Protein AF-A0A2P7BF78-F1 (afdb_monomer_lite)

Sequence (172 aa):
MLLAGEIEARTKFGVGRYYPHCPSSVCLSEIPIHNLSRIKRLRGSYGIGFTKEFIGQIGGGPLFYTMDERYEAVAELMSQSRHDPKAPIWILVPFIDVLRTNYQFDWEREWRVPHNIKFDPKAVSFVLLPEDEHDVFSAYCISKHAEGSMPLYDCPLIDHRWPKERIRVTLG

pLDDT: mean 89.05, std 9.47, range [46.5, 97.81]

Secondary structure (DSSP, 8-state):
-TTTTEE---EE-STTTTSTTSPEEEEEEE--GGGHHHHHHHH-S-EEEE-HHHHHHTT-EE-EEE-HHHHHHHHHHHHHTTT-TT-THHHHGGGEEE--TT---TT-EEEEESS-EE--GGGEEEEE--GGGHHHHHHHHHHHHHTTSS----S-EE-TTS-HHHHHHHH-

Foldseek 3Di:
DVQQQKDFQDAFDFPCRPAPLAFRKDKDKDFQLLCLLVCCVVPNQWDFDFDPVLCVVLLKDWADEDEDPRSVVLVVQCVVCRPPSPRCSSSCRSRYHYDDPPDPPPRMIMMIRRGMRRHDLVRTLEIGHDPVCVVVVQVVQVVCVVVVNGHHNPHFYDTSPDDSVVVVVRSD

Organism: NCBI:txid1520277

Radius of gyration: 18.56 Å; chains: 1; bounding box: 38×41×46 Å

Structure (mmCIF, N/CA/C/O backbone):
data_AF-A0A2P7BF78-F1
#
_entry.id   AF-A0A2P7BF78-F1
#
loop_
_atom_site.group_PDB
_atom_site.id
_atom_site.type_symbol
_atom_site.label_atom_id
_atom_site.label_alt_id
_atom_site.label_comp_id
_atom_site.label_asym_id
_atom_site.label_entity_id
_atom_site.label_seq_id
_atom_site.pdbx_PDB_ins_code
_atom_site.Cartn_x
_atom_site.Cartn_y
_atom_site.Cartn_z
_atom_site.occupancy
_atom_site.B_iso_or_equiv
_atom_site.auth_seq_id
_atom_site.auth_comp_id
_atom_site.auth_asym_id
_atom_site.auth_atom_id
_atom_site.pdbx_PDB_model_num
ATOM 1 N N . MET A 1 1 ? 11.864 -10.158 0.110 1.00 46.50 1 MET A N 1
ATOM 2 C CA . MET A 1 1 ? 10.549 -9.636 0.541 1.00 46.50 1 MET A CA 1
ATOM 3 C C . MET A 1 1 ? 9.676 -9.229 -0.647 1.00 46.50 1 MET A C 1
ATOM 5 O O . MET A 1 1 ? 8.523 -9.599 -0.633 1.00 46.50 1 MET A O 1
ATOM 9 N N . LEU A 1 2 ? 10.202 -8.611 -1.717 1.00 53.16 2 LEU A N 1
ATOM 10 C CA . LEU A 1 2 ? 9.464 -8.461 -2.992 1.00 53.16 2 LEU A CA 1
ATOM 11 C C . LEU A 1 2 ? 9.263 -9.788 -3.749 1.00 53.16 2 LEU A C 1
ATOM 13 O O . LEU A 1 2 ? 8.178 -10.066 -4.236 1.00 53.16 2 LEU A O 1
ATOM 17 N N . LEU A 1 3 ? 10.295 -10.637 -3.757 1.00 60.22 3 LEU A N 1
ATOM 18 C CA . LEU A 1 3 ? 10.374 -11.879 -4.545 1.00 60.22 3 LEU A CA 1
ATOM 19 C C . LEU A 1 3 ? 9.343 -12.967 -4.184 1.00 60.22 3 LEU A C 1
ATOM 21 O O . LEU A 1 3 ? 9.200 -13.930 -4.925 1.00 60.22 3 LEU A O 1
ATOM 25 N N . ALA A 1 4 ? 8.659 -12.837 -3.044 1.00 65.75 4 ALA A N 1
ATOM 26 C CA . ALA A 1 4 ? 7.713 -13.838 -2.549 1.00 65.75 4 ALA A CA 1
ATOM 27 C C . ALA A 1 4 ? 6.252 -13.547 -2.943 1.00 65.75 4 ALA A C 1
ATOM 29 O O . ALA A 1 4 ? 5.374 -14.323 -2.582 1.00 65.75 4 ALA A O 1
ATOM 30 N N . GLY A 1 5 ? 5.977 -12.424 -3.626 1.00 83.88 5 GLY A N 1
ATOM 31 C CA . GLY A 1 5 ? 4.599 -11.994 -3.902 1.00 83.88 5 GLY A CA 1
ATOM 32 C C . GLY A 1 5 ? 3.823 -11.631 -2.632 1.00 83.88 5 GLY A C 1
ATOM 33 O O . GLY A 1 5 ? 2.603 -11.773 -2.589 1.00 83.88 5 GLY A O 1
ATOM 34 N N . GLU A 1 6 ? 4.522 -11.206 -1.571 1.00 90.69 6 GLU A N 1
ATOM 35 C CA . GLU A 1 6 ? 3.903 -10.882 -0.286 1.00 90.69 6 GLU A CA 1
ATOM 36 C C . GLU A 1 6 ? 4.528 -9.648 0.381 1.00 90.69 6 GLU A C 1
ATOM 38 O O . GLU A 1 6 ? 5.748 -9.540 0.513 1.00 90.69 6 GLU A O 1
ATOM 43 N N . ILE A 1 7 ? 3.682 -8.727 0.852 1.00 92.31 7 ILE A N 1
ATOM 44 C CA . ILE A 1 7 ? 4.053 -7.631 1.754 1.00 92.31 7 ILE A CA 1
ATOM 45 C C . ILE A 1 7 ? 3.441 -7.916 3.121 1.00 92.31 7 ILE A C 1
ATOM 47 O O . ILE A 1 7 ? 2.223 -7.963 3.272 1.00 92.31 7 ILE A O 1
ATOM 51 N N . GLU A 1 8 ? 4.291 -8.090 4.126 1.00 93.69 8 GLU A N 1
ATOM 52 C CA . GLU A 1 8 ? 3.868 -8.413 5.486 1.00 93.69 8 GLU A CA 1
ATOM 53 C C . GLU A 1 8 ? 3.324 -7.181 6.229 1.00 93.69 8 GLU A C 1
ATOM 55 O O . GLU A 1 8 ? 3.964 -6.125 6.283 1.00 93.69 8 GLU A O 1
ATOM 60 N N . ALA A 1 9 ? 2.165 -7.333 6.866 1.00 94.69 9 ALA A N 1
ATOM 61 C CA . ALA A 1 9 ? 1.597 -6.359 7.784 1.00 94.69 9 ALA A CA 1
ATOM 62 C C . ALA A 1 9 ? 2.265 -6.485 9.159 1.00 94.69 9 ALA A C 1
ATOM 64 O O . ALA A 1 9 ? 1.872 -7.295 9.998 1.00 94.69 9 ALA A O 1
ATOM 65 N N . ARG A 1 10 ? 3.283 -5.659 9.405 1.00 90.44 10 ARG A N 1
ATOM 66 C CA . ARG A 1 10 ? 4.127 -5.771 10.610 1.00 90.44 10 ARG A CA 1
ATOM 67 C C . ARG A 1 10 ? 3.680 -4.923 11.787 1.00 90.44 10 ARG A C 1
ATOM 69 O O . ARG A 1 10 ? 3.978 -5.256 12.930 1.00 90.44 10 ARG A O 1
ATOM 76 N N . THR 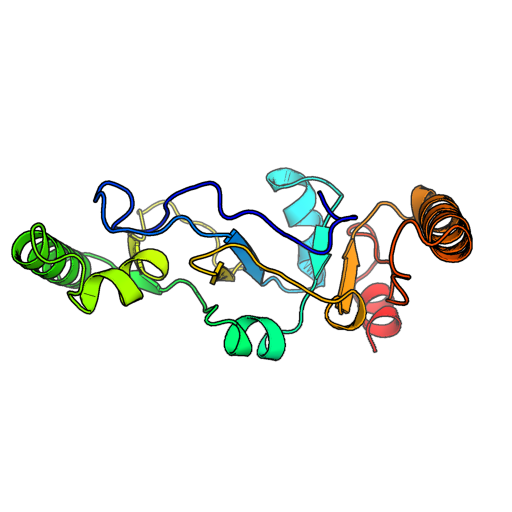A 1 11 ? 2.982 -3.826 11.520 1.00 89.56 11 THR A N 1
ATOM 77 C CA . THR A 1 11 ? 2.736 -2.791 12.526 1.00 89.56 11 THR A CA 1
ATOM 78 C C . THR A 1 11 ? 1.248 -2.520 12.650 1.00 89.56 11 THR A C 1
ATOM 80 O O . THR A 1 11 ? 0.564 -2.329 11.645 1.00 89.56 11 THR A O 1
ATOM 83 N N . LYS A 1 12 ? 0.744 -2.463 13.885 1.00 92.00 12 LYS A N 1
ATOM 84 C CA . LYS A 1 12 ? -0.600 -1.952 14.174 1.00 92.00 12 LYS A CA 1
ATOM 85 C C . LYS A 1 12 ? -0.629 -0.445 13.956 1.00 92.00 12 LYS A C 1
ATOM 87 O O . LYS A 1 12 ? 0.239 0.270 14.457 1.00 92.00 12 LYS A O 1
ATOM 92 N N . PHE A 1 13 ? -1.623 0.037 13.223 1.00 87.88 13 PHE A N 1
ATOM 93 C CA . PHE A 1 13 ? -1.758 1.453 12.892 1.00 87.88 13 PHE A CA 1
ATOM 94 C C . PHE A 1 13 ? -3.146 1.989 13.263 1.00 87.88 13 PHE A C 1
ATOM 96 O O . PHE A 1 13 ? -4.049 1.228 13.602 1.00 87.88 13 PHE A O 1
ATOM 103 N N . GLY A 1 14 ? -3.287 3.312 13.220 1.00 88.94 14 GLY A N 1
ATOM 104 C CA . GLY A 1 14 ? -4.536 4.019 13.461 1.00 88.94 14 GLY A CA 1
ATOM 105 C C . GLY A 1 14 ? -4.809 4.271 14.940 1.00 88.94 14 GLY A C 1
ATOM 106 O O . GLY A 1 14 ? -3.976 4.020 15.820 1.00 88.94 14 GLY A O 1
ATOM 107 N N . VAL A 1 15 ? -5.996 4.789 15.229 1.00 92.62 15 VAL A N 1
ATOM 108 C CA . VAL A 1 15 ? -6.452 5.094 16.595 1.00 92.62 15 VAL A CA 1
ATOM 109 C C . VAL 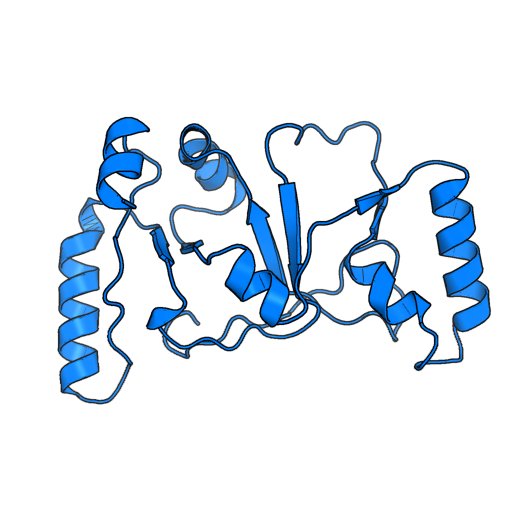A 1 15 ? -6.556 3.842 17.466 1.00 92.62 15 VAL A C 1
ATOM 111 O O . VAL A 1 15 ? -6.343 3.907 18.674 1.00 92.62 15 VAL A O 1
ATOM 114 N N . GLY A 1 16 ? -6.791 2.683 16.846 1.00 92.00 16 GLY A N 1
ATOM 115 C CA . GLY A 1 16 ? -6.892 1.393 17.524 1.00 92.00 16 GLY A CA 1
ATOM 116 C C . GLY A 1 16 ? -5.557 0.731 17.854 1.00 92.00 16 GLY A C 1
ATOM 117 O O . GLY A 1 16 ? -5.573 -0.306 18.507 1.00 92.00 16 GLY A O 1
ATOM 118 N N . ARG A 1 17 ? -4.403 1.288 17.451 1.00 93.06 17 ARG A N 1
ATOM 119 C CA . ARG A 1 17 ? -3.094 0.593 17.472 1.00 93.06 17 ARG A CA 1
ATOM 120 C C . ARG A 1 17 ? -2.693 -0.038 18.815 1.00 93.06 17 ARG A C 1
ATOM 122 O O . ARG A 1 17 ? -1.925 -0.996 18.835 1.00 93.06 17 ARG A O 1
ATOM 129 N N . TYR A 1 18 ? -3.205 0.497 19.922 1.00 92.25 18 TYR A N 1
ATOM 130 C CA . TYR A 1 18 ? -2.925 0.032 21.285 1.00 92.25 18 TYR A CA 1
ATOM 131 C C . TYR A 1 18 ? -3.880 -1.065 21.776 1.00 92.25 18 TYR A C 1
ATOM 133 O O . TYR A 1 18 ? -3.628 -1.680 22.809 1.00 92.25 18 TYR A O 1
ATOM 141 N N . TYR A 1 19 ? -4.955 -1.342 21.040 1.00 93.06 19 TYR A N 1
ATOM 142 C CA . TYR A 1 19 ? -5.892 -2.410 21.358 1.00 93.06 19 TYR A CA 1
ATOM 143 C C . TYR A 1 19 ? -5.405 -3.755 20.793 1.00 93.06 19 TYR A C 1
ATOM 145 O O . TYR A 1 19 ? -4.880 -3.831 19.671 1.00 93.06 19 TYR A O 1
ATOM 153 N N . PRO A 1 20 ? -5.591 -4.862 21.536 1.00 91.38 20 PRO A N 1
ATOM 154 C CA . PRO A 1 20 ? -5.165 -6.187 21.092 1.00 91.38 20 PRO A CA 1
ATOM 155 C C . PRO A 1 20 ? -5.872 -6.614 19.800 1.00 91.38 20 PRO A C 1
ATOM 157 O O . PRO A 1 20 ? -5.235 -7.235 18.951 1.00 91.38 20 PRO A O 1
ATOM 160 N N . HIS A 1 21 ? -7.130 -6.205 19.627 1.00 92.31 21 HIS A N 1
ATOM 161 C CA . HIS A 1 21 ? -7.988 -6.547 18.491 1.00 92.31 21 HIS A CA 1
ATOM 162 C C . HIS A 1 21 ? -7.713 -5.728 17.225 1.00 92.31 21 HIS A C 1
ATOM 164 O O . HIS A 1 21 ? -8.195 -6.088 16.157 1.00 92.31 21 HIS A O 1
ATOM 170 N N . CYS A 1 22 ? -6.920 -4.655 17.314 1.00 91.62 22 CYS A N 1
ATOM 171 C CA . CYS A 1 22 ? -6.518 -3.904 16.132 1.00 91.62 22 CYS A CA 1
ATOM 172 C C . CYS A 1 22 ? -5.527 -4.736 15.302 1.00 91.62 22 CYS A C 1
ATOM 174 O O . CYS A 1 22 ? -4.485 -5.134 15.843 1.00 91.62 22 CYS A O 1
ATOM 176 N N . PRO A 1 23 ? -5.811 -4.998 14.016 1.00 92.44 23 PRO A N 1
ATOM 177 C CA . PRO A 1 23 ? -4.910 -5.754 13.161 1.00 92.44 23 PRO A CA 1
ATOM 178 C C . PRO A 1 23 ? -3.641 -4.956 12.845 1.00 92.44 23 PRO A C 1
ATOM 180 O O . PRO A 1 23 ? -3.616 -3.721 12.887 1.00 92.44 23 PRO A O 1
ATOM 183 N N . SER A 1 24 ? -2.574 -5.675 12.502 1.00 95.44 24 SER A N 1
ATOM 184 C CA . SER A 1 24 ? -1.438 -5.071 11.808 1.00 95.44 24 SER A CA 1
ATOM 185 C C . SER A 1 24 ? -1.848 -4.675 10.392 1.00 95.44 24 SER A C 1
ATOM 187 O O . SER A 1 24 ? -2.771 -5.251 9.818 1.00 95.44 24 SER A O 1
ATOM 189 N N . SER A 1 25 ? -1.173 -3.691 9.805 1.00 95.19 25 SER A N 1
ATOM 190 C CA . SER A 1 25 ? -1.488 -3.226 8.453 1.00 95.19 25 SER A CA 1
ATOM 191 C C . SER A 1 25 ? -0.242 -3.006 7.605 1.00 95.19 25 SER A C 1
ATOM 193 O O . SER A 1 25 ? 0.825 -2.664 8.118 1.00 95.19 25 SER A O 1
ATOM 195 N N . VAL A 1 26 ? -0.398 -3.164 6.292 1.00 95.25 26 VAL A N 1
ATOM 196 C CA . VAL A 1 26 ? 0.525 -2.604 5.304 1.00 95.25 26 VAL A CA 1
ATOM 197 C C . VAL A 1 26 ? 0.136 -1.149 5.052 1.00 95.25 26 VAL A C 1
ATOM 199 O O . VAL A 1 26 ? -1.041 -0.836 4.856 1.00 95.25 26 VAL A O 1
ATOM 202 N N . CYS A 1 27 ? 1.128 -0.261 5.061 1.00 92.94 27 CYS A N 1
ATOM 203 C CA . CYS A 1 27 ? 0.957 1.153 4.748 1.00 92.94 27 CYS A CA 1
ATOM 204 C C . CYS A 1 27 ? 1.376 1.416 3.304 1.00 92.94 27 CYS A C 1
ATOM 206 O O . CYS A 1 27 ? 2.472 1.034 2.896 1.00 92.94 27 CYS A O 1
ATOM 208 N N . LEU A 1 28 ? 0.517 2.098 2.557 1.00 93.69 28 LEU A N 1
ATOM 209 C CA . LEU A 1 28 ? 0.757 2.503 1.178 1.00 93.69 28 LEU A CA 1
ATOM 210 C C . LEU A 1 28 ? 0.626 4.025 1.071 1.00 93.69 28 LEU A C 1
ATOM 212 O O . LEU A 1 28 ? -0.088 4.651 1.859 1.00 93.69 28 LEU A O 1
ATOM 216 N N . SER A 1 29 ? 1.303 4.601 0.085 1.00 91.81 29 SER A N 1
ATOM 217 C CA . SER A 1 29 ? 1.294 6.037 -0.184 1.00 91.81 29 SER A CA 1
ATOM 218 C C . SER A 1 29 ? 0.740 6.281 -1.579 1.00 91.81 29 SER A C 1
ATOM 220 O O . SER A 1 29 ? 1.298 5.805 -2.566 1.00 91.81 29 SER A O 1
ATOM 222 N N . GLU A 1 30 ? -0.342 7.043 -1.668 1.00 91.88 30 GLU A N 1
ATOM 223 C CA . GLU A 1 30 ? -0.819 7.617 -2.918 1.00 91.88 30 GLU A CA 1
ATOM 224 C C . GLU A 1 30 ? -0.277 9.040 -3.022 1.00 91.88 30 GLU A C 1
ATOM 226 O O . GLU A 1 30 ? -0.566 9.897 -2.187 1.00 91.88 30 GLU A O 1
ATOM 231 N N . ILE A 1 31 ? 0.498 9.304 -4.068 1.00 88.25 31 ILE A N 1
ATOM 232 C CA . ILE A 1 31 ? 1.054 10.629 -4.323 1.00 88.25 31 ILE A CA 1
ATOM 233 C C . ILE A 1 31 ? 0.926 10.992 -5.802 1.00 88.25 31 ILE A C 1
ATOM 235 O O . ILE A 1 31 ? 0.928 10.112 -6.668 1.00 88.25 31 ILE A O 1
ATOM 239 N N . PRO A 1 32 ? 0.897 12.289 -6.138 1.00 86.06 32 PRO A N 1
ATOM 240 C CA . PRO A 1 32 ? 1.101 12.717 -7.510 1.00 86.06 32 PRO A CA 1
ATOM 241 C C . PRO A 1 32 ? 2.475 12.270 -8.023 1.00 86.06 32 PRO A C 1
ATOM 243 O O . PRO A 1 32 ? 3.480 12.457 -7.342 1.00 86.06 32 PRO A O 1
ATOM 246 N N . ILE A 1 33 ? 2.538 11.771 -9.260 1.00 82.94 33 ILE A N 1
ATOM 247 C CA . ILE A 1 33 ? 3.774 11.279 -9.905 1.00 82.94 33 ILE A CA 1
ATOM 248 C C . ILE A 1 33 ? 4.939 12.279 -9.798 1.00 82.94 33 ILE A C 1
ATOM 250 O O . ILE A 1 33 ? 6.072 11.907 -9.513 1.00 82.94 33 ILE A O 1
ATOM 254 N N . HIS A 1 34 ? 4.668 13.575 -9.965 1.00 79.94 34 HIS A N 1
ATOM 255 C CA . HIS A 1 34 ? 5.698 14.618 -9.892 1.00 79.94 34 HIS A CA 1
ATOM 256 C C . HIS A 1 34 ? 6.293 14.816 -8.484 1.00 79.94 34 HIS A C 1
ATOM 258 O O . HIS A 1 34 ? 7.314 15.483 -8.345 1.00 79.94 34 HIS A O 1
ATOM 264 N N . ASN A 1 35 ? 5.681 14.236 -7.449 1.00 85.06 35 ASN A N 1
ATOM 265 C CA . ASN A 1 35 ? 6.165 14.254 -6.071 1.00 85.06 35 ASN A CA 1
ATOM 266 C C . ASN A 1 35 ? 6.938 12.978 -5.688 1.00 85.06 35 ASN A C 1
ATOM 268 O O . ASN A 1 35 ? 7.351 12.866 -4.535 1.00 85.06 35 ASN A O 1
ATOM 272 N N . LEU A 1 36 ? 7.188 12.037 -6.615 1.00 82.69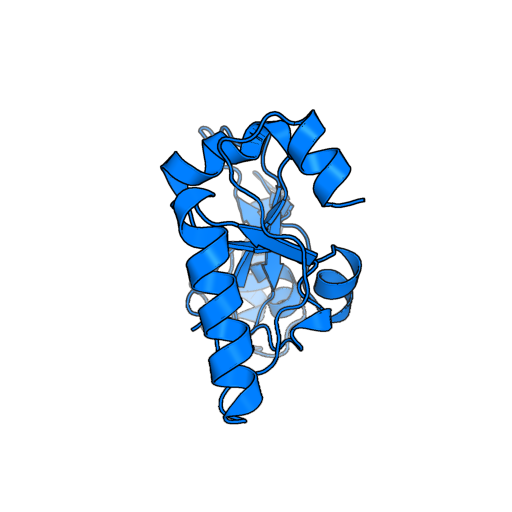 36 LEU A N 1
ATOM 273 C CA . LEU A 1 36 ? 7.928 10.793 -6.331 1.00 82.69 36 LEU A CA 1
ATOM 274 C C . LEU A 1 36 ? 9.315 11.050 -5.728 1.00 82.69 36 LEU A C 1
ATOM 276 O O . LEU A 1 36 ? 9.744 10.334 -4.825 1.00 82.69 36 LEU A O 1
ATOM 280 N N . SER A 1 37 ? 9.988 12.130 -6.128 1.00 79.38 37 SER A N 1
ATOM 281 C CA . SER A 1 37 ? 11.275 12.529 -5.545 1.00 79.38 37 SER A CA 1
ATOM 282 C C . SER A 1 37 ? 11.201 12.853 -4.044 1.00 79.38 37 SER A C 1
ATOM 284 O O . SER A 1 37 ? 12.180 12.659 -3.320 1.00 79.38 37 SER A O 1
ATOM 286 N N . ARG A 1 38 ? 10.035 13.281 -3.537 1.00 80.06 38 ARG A N 1
ATOM 287 C CA . ARG A 1 38 ? 9.806 13.540 -2.106 1.00 80.06 38 ARG A CA 1
ATOM 288 C C . ARG A 1 38 ? 9.724 12.245 -1.298 1.00 80.06 38 ARG A C 1
ATOM 290 O O . ARG A 1 38 ? 10.128 12.258 -0.135 1.00 80.06 38 ARG A O 1
ATOM 297 N N . ILE A 1 39 ? 9.278 11.139 -1.908 1.00 74.06 39 ILE A N 1
ATOM 298 C CA . ILE A 1 39 ? 9.225 9.819 -1.260 1.00 74.06 39 ILE A CA 1
ATOM 299 C C . ILE A 1 39 ? 10.624 9.323 -0.921 1.00 74.06 39 ILE A C 1
ATOM 301 O O . ILE A 1 39 ? 10.814 8.826 0.187 1.00 74.06 39 ILE A O 1
ATOM 305 N N . LYS A 1 40 ? 11.625 9.529 -1.793 1.00 75.25 40 LYS A N 1
ATOM 306 C CA . LYS A 1 40 ? 13.001 9.079 -1.516 1.00 75.25 40 LYS A CA 1
ATOM 307 C C . LYS A 1 40 ? 13.505 9.542 -0.159 1.00 75.25 40 LYS A C 1
ATOM 309 O O . LYS A 1 40 ? 14.056 8.748 0.598 1.00 75.25 40 LYS A O 1
ATOM 314 N N . ARG A 1 41 ? 13.287 10.818 0.163 1.00 70.00 41 ARG A N 1
ATOM 315 C CA . ARG A 1 41 ? 13.730 11.406 1.433 1.00 70.00 41 ARG A CA 1
ATOM 316 C C . ARG A 1 41 ? 13.106 10.720 2.654 1.00 70.00 41 ARG A C 1
ATOM 318 O O . ARG A 1 41 ? 13.698 10.755 3.723 1.00 70.00 41 ARG A O 1
ATOM 325 N N . LEU A 1 42 ? 11.924 10.127 2.504 1.00 71.31 42 LEU A N 1
ATOM 326 C CA . LEU A 1 42 ? 11.135 9.569 3.603 1.00 71.31 42 LEU A CA 1
ATOM 327 C C . LEU A 1 42 ? 11.152 8.037 3.664 1.00 71.31 42 LEU A C 1
ATOM 329 O O . LEU A 1 42 ? 10.943 7.476 4.741 1.00 71.31 42 LEU A O 1
ATOM 333 N N . ARG A 1 43 ? 11.323 7.364 2.520 1.00 77.06 43 ARG A N 1
ATOM 334 C CA . ARG A 1 43 ? 11.098 5.917 2.353 1.00 77.06 43 ARG A CA 1
ATOM 335 C C . ARG A 1 43 ? 12.174 5.204 1.519 1.00 77.06 43 ARG A C 1
ATOM 337 O O . ARG A 1 43 ? 12.165 3.980 1.471 1.00 77.06 43 ARG A O 1
ATOM 344 N N . GLY A 1 44 ? 13.111 5.934 0.906 1.00 85.12 44 GLY A N 1
ATOM 345 C CA . GLY A 1 44 ? 14.167 5.373 0.055 1.00 85.12 44 GLY A CA 1
ATOM 346 C C . GLY A 1 44 ? 13.810 5.300 -1.435 1.00 85.12 44 GLY A C 1
ATOM 347 O O . GLY A 1 44 ? 12.760 5.768 -1.866 1.00 85.12 44 GLY A O 1
ATOM 348 N N . SER A 1 45 ? 14.725 4.752 -2.237 1.00 88.88 45 SER A N 1
ATOM 349 C CA . SER A 1 45 ? 14.627 4.745 -3.708 1.00 88.88 45 SER A CA 1
ATOM 350 C C . SER A 1 45 ? 13.870 3.548 -4.293 1.00 88.88 45 SER A C 1
ATOM 352 O O . SER A 1 45 ? 13.736 3.482 -5.510 1.00 88.88 45 SER A O 1
ATOM 354 N N . TYR A 1 46 ? 13.414 2.611 -3.457 1.00 91.19 46 TYR A N 1
ATOM 355 C CA . TYR A 1 46 ? 12.827 1.342 -3.889 1.00 91.19 46 TYR A CA 1
ATOM 356 C C . TYR A 1 46 ? 11.356 1.242 -3.497 1.00 91.19 46 TYR A C 1
ATOM 358 O O . TYR A 1 46 ? 10.984 1.626 -2.387 1.00 91.19 46 T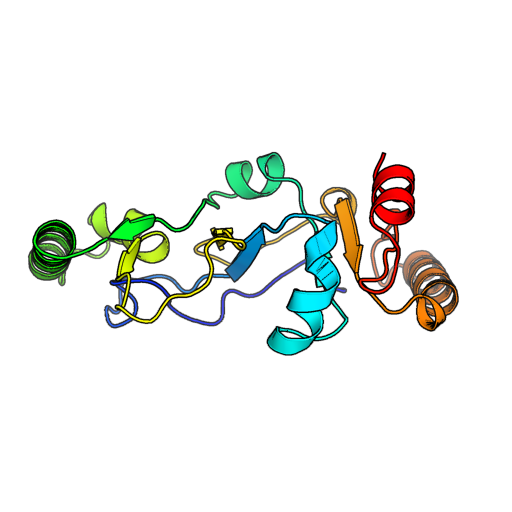YR A O 1
ATOM 366 N N . GLY A 1 47 ? 10.525 0.677 -4.369 1.00 90.56 47 GLY A N 1
ATOM 367 C CA . GLY A 1 47 ? 9.110 0.458 -4.084 1.00 90.56 47 GLY A CA 1
ATOM 368 C C . GLY A 1 47 ? 8.379 -0.304 -5.183 1.00 90.56 47 GLY A C 1
ATOM 369 O O . GLY A 1 47 ? 8.929 -0.569 -6.246 1.00 90.56 47 GLY A O 1
ATOM 370 N N . ILE A 1 48 ? 7.119 -0.638 -4.920 1.00 91.75 48 ILE A N 1
ATOM 371 C CA . ILE A 1 48 ? 6.199 -1.227 -5.898 1.00 91.75 48 ILE A CA 1
ATOM 372 C C . ILE A 1 48 ? 4.873 -0.488 -5.875 1.00 91.75 48 ILE A C 1
ATOM 374 O O . ILE A 1 48 ? 4.400 -0.072 -4.815 1.00 91.75 48 ILE A O 1
ATOM 378 N N . GLY A 1 49 ? 4.303 -0.313 -7.059 1.00 93.00 49 GLY A N 1
ATOM 379 C CA . GLY A 1 49 ? 3.013 0.317 -7.265 1.00 93.00 49 GLY A CA 1
ATOM 380 C C . GLY A 1 49 ? 1.927 -0.699 -7.567 1.00 93.00 49 GLY A C 1
ATOM 381 O O . GLY A 1 49 ? 2.165 -1.690 -8.253 1.00 93.00 49 GLY A O 1
ATOM 382 N N . PHE A 1 50 ? 0.721 -0.404 -7.100 1.00 95.25 50 PHE A N 1
ATOM 383 C CA . PHE A 1 50 ? -0.494 -1.146 -7.412 1.00 95.25 50 PHE A CA 1
ATOM 384 C C . PHE A 1 50 ? -1.576 -0.178 -7.879 1.00 95.25 50 PHE A C 1
ATOM 386 O O . PHE A 1 50 ? -1.557 1.005 -7.524 1.00 95.25 50 PHE A O 1
ATOM 393 N N . THR A 1 51 ? -2.561 -0.692 -8.611 1.00 95.38 51 THR A N 1
ATOM 394 C CA . THR A 1 51 ? -3.777 0.065 -8.904 1.00 95.38 51 THR A CA 1
ATOM 395 C C . THR A 1 51 ? -4.633 0.214 -7.645 1.00 95.38 51 THR A C 1
ATOM 397 O O . THR A 1 51 ? -4.607 -0.629 -6.741 1.00 95.38 51 THR A O 1
ATOM 400 N N . LYS A 1 52 ? -5.424 1.289 -7.571 1.00 95.44 52 LYS A N 1
ATOM 401 C CA . LYS A 1 52 ? -6.353 1.494 -6.447 1.00 95.44 52 LYS A CA 1
ATOM 402 C C . LYS A 1 52 ? -7.431 0.423 -6.426 1.00 95.44 52 LYS A C 1
ATOM 404 O O . LYS A 1 52 ? -7.864 0.010 -5.357 1.00 95.44 52 LYS A O 1
ATOM 409 N N . GLU A 1 53 ? -7.837 -0.028 -7.605 1.00 96.75 53 GLU A N 1
ATOM 410 C CA . GLU A 1 53 ? -8.805 -1.092 -7.812 1.00 96.75 53 GLU A CA 1
ATOM 411 C C . GLU A 1 53 ? -8.314 -2.390 -7.167 1.00 96.75 53 GLU A C 1
ATOM 413 O O . GLU A 1 53 ? -9.053 -2.987 -6.387 1.00 96.75 53 GLU A O 1
ATOM 418 N N . PHE A 1 54 ? -7.055 -2.780 -7.408 1.00 96.94 54 PHE A N 1
ATOM 419 C CA . PHE A 1 54 ? -6.458 -3.954 -6.768 1.00 96.94 54 PHE A CA 1
ATOM 420 C C . PHE A 1 54 ? -6.438 -3.810 -5.243 1.00 96.94 54 PHE A C 1
ATOM 422 O O . PHE A 1 54 ? -6.897 -4.704 -4.533 1.00 96.94 54 PHE A O 1
ATOM 429 N N . ILE A 1 55 ? -5.969 -2.665 -4.729 1.00 97.81 55 ILE A N 1
ATOM 430 C CA . ILE A 1 55 ? -5.920 -2.414 -3.282 1.00 97.81 55 ILE A CA 1
ATOM 431 C C . ILE A 1 55 ? -7.320 -2.453 -2.655 1.00 97.81 55 ILE A C 1
ATOM 433 O O . ILE A 1 55 ? -7.494 -3.045 -1.593 1.00 97.81 55 ILE A O 1
ATOM 437 N N . GLY A 1 56 ? -8.329 -1.883 -3.315 1.00 96.94 56 GLY A N 1
ATOM 438 C CA . GLY A 1 56 ? -9.716 -1.930 -2.853 1.00 96.94 56 GLY A CA 1
ATOM 439 C C . GLY A 1 56 ? -10.300 -3.346 -2.845 1.00 96.94 56 GLY A C 1
ATOM 440 O O . GLY A 1 56 ? -10.975 -3.726 -1.891 1.00 96.94 56 GLY A O 1
ATOM 441 N N . GLN A 1 57 ? -10.003 -4.159 -3.865 1.00 97.12 57 GLN A N 1
ATOM 442 C CA . GLN A 1 57 ? -10.465 -5.552 -3.954 1.00 97.12 57 GLN A CA 1
ATOM 443 C C . GLN A 1 57 ? -9.934 -6.430 -2.819 1.00 97.12 57 GLN A C 1
ATOM 445 O O . GLN A 1 57 ? -10.628 -7.344 -2.377 1.00 97.12 57 GLN A O 1
ATOM 450 N N . ILE A 1 58 ? -8.730 -6.141 -2.323 1.00 96.62 58 ILE A N 1
ATOM 451 C CA . ILE A 1 58 ? -8.133 -6.864 -1.195 1.00 96.62 58 ILE A CA 1
ATOM 452 C C . ILE A 1 58 ? -8.482 -6.245 0.165 1.00 96.62 58 ILE A C 1
ATOM 454 O O . ILE A 1 58 ? -7.789 -6.505 1.138 1.00 96.62 58 ILE A O 1
ATOM 458 N N . GLY A 1 59 ? -9.524 -5.412 0.255 1.00 95.88 59 GLY A N 1
ATOM 459 C CA . GLY A 1 59 ? -9.969 -4.819 1.521 1.00 95.88 59 GLY A CA 1
ATOM 460 C C . GLY A 1 59 ? -9.094 -3.667 2.019 1.00 95.88 59 GLY A C 1
ATOM 461 O O . GLY A 1 59 ? -9.176 -3.287 3.186 1.00 95.88 59 GLY A O 1
ATOM 462 N N . GLY A 1 60 ? -8.248 -3.113 1.153 1.00 96.75 60 GLY A N 1
ATOM 463 C CA . GLY A 1 60 ? -7.515 -1.889 1.417 1.00 96.75 60 GLY A CA 1
ATOM 464 C C . GLY A 1 60 ? -8.356 -0.636 1.206 1.00 96.75 60 GLY A C 1
ATOM 465 O O . GLY A 1 60 ? -9.413 -0.651 0.577 1.00 96.75 60 GLY A O 1
ATOM 466 N N . GLY A 1 61 ? -7.863 0.487 1.712 1.00 96.06 61 GLY A N 1
ATOM 467 C CA . GLY A 1 61 ? -8.592 1.745 1.647 1.00 96.06 61 GLY A CA 1
ATOM 468 C C . GLY A 1 61 ? -7.775 2.944 2.110 1.00 96.06 61 GLY A C 1
ATOM 469 O O . GLY A 1 61 ? -6.716 2.782 2.725 1.00 96.06 61 GLY A O 1
ATOM 470 N N . PRO A 1 62 ? -8.250 4.159 1.803 1.00 95.00 62 PRO A N 1
ATOM 471 C CA . PRO A 1 62 ? -7.604 5.380 2.246 1.00 95.00 62 PRO A CA 1
ATOM 472 C C . PRO A 1 62 ? -7.738 5.558 3.761 1.00 95.00 62 PRO A C 1
ATOM 474 O O . PRO A 1 62 ? -8.735 5.166 4.364 1.00 95.00 62 PRO A O 1
ATOM 477 N N . LEU A 1 63 ? -6.746 6.208 4.360 1.00 92.00 63 LEU A N 1
ATOM 478 C CA . LEU A 1 63 ? -6.800 6.651 5.745 1.00 92.00 63 LEU A CA 1
ATOM 479 C C . LEU A 1 63 ? -7.737 7.865 5.876 1.00 92.00 63 LEU A C 1
ATOM 481 O O . LEU A 1 63 ? -7.741 8.770 5.037 1.00 92.00 63 LEU A O 1
ATOM 485 N N . PHE A 1 64 ? -8.516 7.886 6.951 1.00 90.56 64 PHE A N 1
ATOM 486 C CA . PHE A 1 64 ? -9.418 8.955 7.346 1.00 90.56 64 PHE A CA 1
ATOM 487 C C . PHE A 1 64 ? -8.866 9.633 8.593 1.00 90.56 64 PHE A C 1
ATOM 489 O O . PHE A 1 64 ? -8.757 9.023 9.659 1.00 90.56 64 PHE A O 1
ATOM 496 N N . TYR A 1 65 ? -8.539 10.914 8.472 1.00 89.44 65 TYR A N 1
ATOM 497 C CA . TYR A 1 65 ? -8.146 11.698 9.631 1.00 89.44 65 TYR A CA 1
ATOM 498 C C . TYR A 1 65 ? -9.373 12.211 10.376 1.00 89.44 65 TYR A C 1
ATOM 500 O O . TYR A 1 65 ? -10.292 12.782 9.785 1.00 89.44 65 TYR A O 1
ATOM 508 N N . THR A 1 66 ? -9.363 12.023 11.689 1.00 89.12 66 THR A N 1
ATOM 509 C CA . THR A 1 66 ? -10.378 12.519 12.614 1.00 89.12 66 THR A CA 1
ATOM 510 C C . THR A 1 66 ? -9.773 13.532 13.590 1.00 89.12 66 THR A C 1
ATOM 512 O O . THR A 1 66 ? -8.554 13.595 13.765 1.00 89.12 66 THR A O 1
ATOM 515 N N . MET A 1 67 ? -10.627 14.356 14.195 1.00 87.88 67 MET A N 1
ATOM 516 C CA . MET A 1 67 ? -10.269 15.419 15.142 1.00 87.88 67 MET A CA 1
ATOM 517 C C . MET A 1 67 ? -11.373 15.581 16.184 1.00 87.88 67 MET A C 1
ATOM 519 O O . MET A 1 67 ? -12.535 15.286 15.882 1.00 87.88 67 MET A O 1
ATOM 523 N N . ASP A 1 68 ? -10.995 16.112 17.347 1.00 87.31 68 ASP A N 1
ATOM 524 C CA . ASP A 1 68 ? -11.902 16.607 18.387 1.00 87.31 68 ASP A CA 1
ATOM 525 C C . ASP A 1 68 ? -13.005 15.587 18.732 1.00 87.31 68 ASP A C 1
ATOM 527 O O . ASP A 1 68 ? -12.723 14.402 18.918 1.00 87.31 68 ASP A O 1
ATOM 531 N N . GLU A 1 69 ? -14.266 16.013 18.742 1.00 90.31 69 GLU A N 1
ATOM 532 C CA . GLU A 1 69 ? -15.438 15.193 19.080 1.00 90.31 69 GLU A CA 1
ATOM 533 C C . GLU A 1 69 ? -15.542 13.900 18.250 1.00 90.31 69 GLU A C 1
ATOM 535 O O . GLU A 1 69 ? -15.980 12.858 18.740 1.00 90.31 69 GLU A O 1
ATOM 540 N N . ARG A 1 70 ? -15.100 13.915 16.983 1.00 90.62 70 ARG A N 1
ATOM 541 C CA . ARG A 1 70 ? -15.117 12.712 16.132 1.00 90.62 70 ARG A CA 1
ATOM 542 C C . ARG A 1 70 ? -14.072 11.694 16.576 1.00 90.62 70 ARG A C 1
ATOM 544 O O . ARG A 1 70 ? -14.279 10.496 16.399 1.00 90.62 70 ARG A O 1
ATOM 551 N N . TYR A 1 71 ? -12.938 12.145 17.112 1.00 91.19 71 TYR A N 1
ATOM 552 C CA . TYR A 1 71 ? -11.967 11.245 17.726 1.00 91.19 71 TYR A CA 1
ATOM 553 C C . TYR A 1 71 ? -12.528 10.664 19.025 1.00 91.19 71 TYR A C 1
ATOM 555 O O . TYR A 1 71 ? -12.441 9.454 19.227 1.00 91.19 71 TYR A O 1
ATOM 563 N N . GLU A 1 72 ? -13.147 11.499 19.862 1.00 93.19 72 GLU A N 1
ATOM 564 C CA . GLU A 1 72 ? -13.761 11.072 21.124 1.00 93.19 72 GLU A CA 1
ATOM 565 C C . GLU A 1 72 ? -14.844 10.011 20.898 1.00 93.19 72 GLU A C 1
ATOM 567 O O . GLU A 1 72 ? -14.830 8.974 21.559 1.00 93.19 72 GLU A O 1
ATOM 572 N N . ALA A 1 73 ? -15.704 10.191 19.892 1.00 94.75 73 ALA A N 1
ATOM 573 C CA . ALA A 1 73 ? -16.712 9.201 19.517 1.00 94.75 73 ALA A CA 1
ATOM 574 C C . ALA A 1 73 ? -16.091 7.848 19.124 1.00 94.75 73 ALA A C 1
ATOM 576 O O . ALA A 1 73 ? -16.552 6.792 19.558 1.00 94.75 73 ALA A O 1
ATOM 577 N N . VAL A 1 74 ? -15.017 7.857 18.326 1.00 94.75 74 VAL A N 1
ATOM 578 C CA . VAL A 1 74 ? -14.309 6.623 17.942 1.00 94.75 74 VAL A CA 1
ATOM 579 C C . VAL A 1 74 ? -13.629 5.980 19.154 1.00 94.75 74 VAL A C 1
ATOM 581 O O . VAL A 1 74 ? -13.666 4.758 19.299 1.00 94.75 74 VAL A O 1
ATOM 584 N N . ALA A 1 75 ? -13.037 6.782 20.041 1.00 94.31 75 ALA A N 1
ATOM 585 C CA . ALA A 1 75 ? -12.416 6.307 21.272 1.00 94.31 75 ALA A CA 1
ATOM 586 C C . ALA A 1 75 ? -13.431 5.640 22.212 1.00 94.31 75 ALA A C 1
ATOM 588 O O . ALA A 1 75 ? -13.147 4.563 22.740 1.00 94.31 75 ALA A O 1
ATOM 589 N N . GLU A 1 76 ? -14.619 6.223 22.360 1.00 96.38 76 GLU A N 1
ATOM 590 C CA . GLU A 1 76 ? -15.706 5.661 23.162 1.00 96.38 76 GLU A CA 1
ATOM 591 C C . GLU A 1 76 ? -16.201 4.327 22.582 1.00 96.38 76 GLU A C 1
ATOM 593 O O . GLU A 1 76 ? -16.282 3.332 23.304 1.00 96.38 76 GLU A O 1
ATOM 598 N N . LEU A 1 77 ? -16.418 4.246 21.263 1.00 96.12 77 LEU A N 1
ATOM 599 C CA . LEU A 1 77 ? -16.803 2.993 20.596 1.00 96.12 77 LEU A CA 1
ATOM 600 C C . LEU A 1 77 ? -15.760 1.881 20.791 1.00 96.12 77 LEU A C 1
ATOM 602 O O . LEU A 1 77 ? -16.122 0.727 21.038 1.00 96.12 77 LEU A O 1
ATOM 606 N N . MET A 1 78 ? -14.466 2.212 20.706 1.00 95.88 78 MET A N 1
ATOM 607 C CA . MET A 1 78 ? -13.382 1.264 20.996 1.00 95.88 78 MET A CA 1
ATOM 608 C C . MET A 1 78 ? -13.386 0.825 22.464 1.00 95.88 78 MET A C 1
ATOM 610 O O . MET A 1 78 ? -13.210 -0.361 22.746 1.00 95.88 78 MET A O 1
ATOM 614 N N . SER A 1 79 ? -13.600 1.762 23.391 1.00 95.81 79 SER A N 1
ATOM 615 C CA . SER A 1 79 ? -13.650 1.499 24.832 1.00 95.81 79 SER A CA 1
ATOM 616 C C . SER A 1 79 ? -14.783 0.533 25.186 1.00 95.81 79 SER A C 1
ATOM 618 O O . SER A 1 79 ? -14.543 -0.485 25.839 1.00 95.81 79 SER A O 1
ATOM 620 N N . GLN A 1 80 ? -15.992 0.781 24.675 1.00 96.56 80 GLN A N 1
ATOM 621 C CA . GLN A 1 80 ? -17.159 -0.088 24.867 1.00 96.56 80 GLN A CA 1
ATOM 622 C C . GLN A 1 80 ? -16.946 -1.485 24.271 1.00 96.56 80 GLN A C 1
ATOM 624 O O . GLN A 1 80 ? -17.370 -2.489 24.839 1.00 96.56 80 GLN A O 1
ATOM 629 N N . SER A 1 81 ? -16.227 -1.558 23.151 1.00 96.25 81 SER A N 1
ATOM 630 C CA . SER A 1 81 ? -15.988 -2.798 22.408 1.00 96.25 81 SER A CA 1
ATOM 631 C C . SER A 1 81 ? -14.741 -3.565 22.854 1.00 96.25 81 SER A C 1
ATOM 633 O O . SER A 1 81 ? -14.414 -4.597 22.271 1.00 96.25 81 SER A O 1
ATOM 635 N N . ARG A 1 82 ? -14.013 -3.093 23.876 1.00 94.69 82 ARG A N 1
ATOM 636 C CA . ARG A 1 82 ? -12.681 -3.606 24.265 1.00 94.69 82 ARG A CA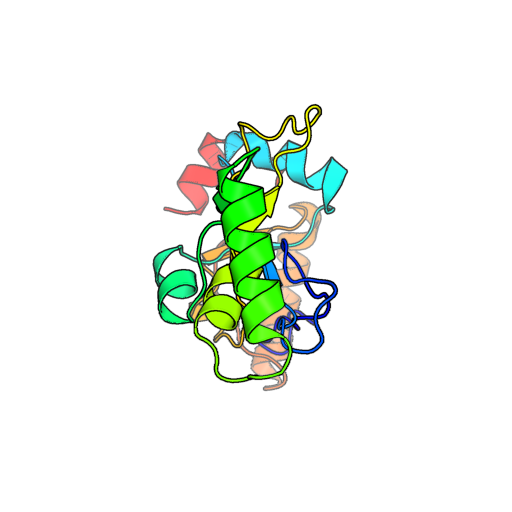 1
ATOM 637 C C . ARG A 1 82 ? -12.610 -5.110 24.549 1.00 94.69 82 ARG A C 1
ATOM 639 O O . ARG A 1 82 ? -11.521 -5.671 24.514 1.00 94.69 82 ARG A O 1
ATOM 646 N N . HIS A 1 83 ? -13.736 -5.726 24.904 1.00 94.94 83 HIS A N 1
ATOM 647 C CA . HIS A 1 83 ? -13.848 -7.148 25.237 1.00 94.94 83 HIS A CA 1
ATOM 648 C C . HIS A 1 83 ? -14.567 -7.965 24.157 1.00 94.94 83 HIS A C 1
ATOM 650 O O . HIS A 1 83 ? -14.648 -9.185 24.279 1.00 94.94 83 HIS A O 1
ATOM 656 N N . ASP A 1 84 ? -15.064 -7.314 23.104 1.00 95.50 84 ASP A N 1
ATOM 657 C CA . ASP A 1 84 ? -15.690 -7.966 21.962 1.00 95.50 84 ASP A CA 1
ATOM 658 C C . ASP A 1 84 ? -14.748 -7.900 20.747 1.00 95.50 84 ASP A C 1
ATOM 660 O O . ASP A 1 84 ? -14.731 -6.896 20.030 1.00 95.50 84 ASP A O 1
ATOM 664 N N . PRO A 1 85 ? -13.964 -8.958 20.464 1.00 93.06 85 PRO A N 1
ATOM 665 C CA . PRO A 1 85 ? -13.071 -8.992 19.306 1.00 93.06 85 PRO A CA 1
ATOM 666 C C . PRO A 1 85 ? -13.803 -8.943 17.958 1.00 93.06 85 PRO A C 1
ATOM 668 O O . PRO A 1 85 ? -13.157 -8.728 16.936 1.00 93.06 85 PRO A O 1
ATOM 671 N N . LYS A 1 86 ? -15.122 -9.172 17.926 1.00 94.88 86 LYS A N 1
ATOM 672 C CA . LYS A 1 86 ? -15.933 -9.167 16.701 1.00 94.88 86 LYS A CA 1
ATOM 673 C C . LYS A 1 86 ? -16.653 -7.840 16.475 1.00 94.88 86 LYS A C 1
ATOM 675 O O . LYS A 1 86 ? -17.342 -7.700 15.465 1.00 94.88 86 LYS A O 1
ATOM 680 N N . ALA A 1 87 ? -16.489 -6.874 17.378 1.00 96.44 87 ALA A N 1
ATOM 681 C CA . ALA A 1 87 ? -17.133 -5.581 17.251 1.00 96.44 87 ALA A CA 1
ATOM 682 C C . ALA A 1 87 ? -16.732 -4.893 15.927 1.00 96.44 87 ALA A C 1
ATOM 684 O O . ALA A 1 87 ? -15.537 -4.818 15.613 1.00 96.44 87 ALA A O 1
ATOM 685 N N . PRO A 1 88 ? -17.690 -4.331 15.163 1.00 95.38 88 PRO A N 1
ATOM 686 C CA . PRO A 1 88 ? -17.412 -3.711 13.865 1.00 95.38 88 PRO A CA 1
ATOM 687 C C . PRO A 1 88 ? -16.381 -2.577 13.901 1.00 95.38 88 PRO A C 1
ATOM 689 O O . PRO A 1 88 ? -15.732 -2.306 12.893 1.00 95.38 88 PRO A O 1
ATOM 692 N N . ILE A 1 89 ? -16.184 -1.929 15.056 1.00 95.25 89 ILE A N 1
ATOM 693 C CA . ILE A 1 89 ? -15.189 -0.862 15.213 1.00 95.25 89 ILE A CA 1
ATOM 694 C C . ILE A 1 89 ? -13.772 -1.338 14.860 1.00 95.25 89 ILE A C 1
ATOM 696 O O . ILE A 1 89 ? -13.009 -0.582 14.262 1.00 95.25 89 ILE A O 1
ATOM 700 N N . TRP A 1 90 ? -13.436 -2.609 15.115 1.00 94.81 90 TRP A N 1
ATOM 701 C CA . TRP A 1 90 ? -12.112 -3.163 14.809 1.00 94.81 90 TRP A CA 1
ATOM 702 C C . TRP A 1 90 ? -11.814 -3.255 13.307 1.00 94.81 90 TRP A C 1
ATOM 704 O O . TRP A 1 90 ? -10.647 -3.269 12.924 1.00 94.81 90 TRP A O 1
ATOM 714 N N . ILE A 1 91 ? -12.850 -3.245 12.461 1.00 93.31 91 ILE A N 1
ATOM 715 C CA . ILE A 1 91 ? -12.722 -3.178 10.997 1.00 93.31 91 ILE A CA 1
ATOM 716 C C . ILE A 1 91 ? -12.325 -1.761 10.559 1.00 93.31 91 ILE A C 1
ATOM 718 O O . ILE A 1 91 ? -11.569 -1.594 9.606 1.00 93.31 91 ILE A O 1
ATOM 722 N N . LEU A 1 92 ? -12.820 -0.735 11.259 1.00 93.94 92 LEU A N 1
ATOM 723 C CA . LEU A 1 92 ? -12.663 0.669 10.871 1.00 93.94 92 LEU A CA 1
ATOM 724 C C . LEU A 1 92 ? -11.373 1.298 11.397 1.00 93.94 92 LEU A C 1
ATOM 726 O O . LEU A 1 92 ? -10.740 2.082 10.695 1.00 93.94 92 LEU A O 1
ATOM 730 N N . VAL A 1 93 ? -10.967 0.965 12.624 1.00 94.56 93 VAL A N 1
ATOM 731 C CA . VAL A 1 93 ? -9.851 1.642 13.307 1.00 94.56 93 VAL A CA 1
ATOM 732 C C . VAL A 1 93 ? -8.494 1.594 12.591 1.00 94.56 93 VAL A C 1
ATOM 734 O O . VAL A 1 93 ? -7.745 2.554 12.778 1.00 94.56 93 VAL A O 1
ATOM 737 N N . PRO A 1 94 ? -8.147 0.592 11.749 1.00 94.38 94 PRO A N 1
ATOM 738 C CA . PRO A 1 94 ? -6.917 0.649 10.955 1.00 94.38 94 PRO A CA 1
ATOM 739 C C . PRO A 1 94 ? -6.917 1.796 9.939 1.00 94.38 94 PRO A C 1
ATOM 741 O O . PRO A 1 94 ? -5.853 2.289 9.569 1.00 94.38 94 PRO A O 1
ATOM 744 N N . PHE A 1 95 ? -8.104 2.229 9.505 1.00 95.06 95 PHE A N 1
ATOM 745 C CA . PHE A 1 95 ? -8.312 3.297 8.531 1.00 95.06 95 PHE A CA 1
ATOM 746 C C . PHE A 1 95 ? -8.546 4.662 9.176 1.00 95.06 95 PHE A C 1
ATOM 748 O O . PHE A 1 95 ? -8.769 5.621 8.450 1.00 95.06 95 PHE A O 1
ATOM 755 N N . ILE A 1 96 ? -8.505 4.787 10.503 1.00 93.75 96 ILE A N 1
ATOM 756 C CA . ILE A 1 96 ? -8.753 6.057 11.194 1.00 93.75 96 ILE A CA 1
ATOM 757 C C . ILE A 1 96 ? -7.490 6.469 11.943 1.00 93.75 96 ILE A C 1
ATOM 759 O O . ILE A 1 96 ? -6.963 5.687 12.732 1.00 93.75 96 ILE A O 1
ATOM 763 N N . ASP A 1 97 ? -7.024 7.702 11.754 1.00 90.56 97 ASP A N 1
ATOM 764 C CA . ASP A 1 97 ? -5.967 8.292 12.587 1.00 90.56 97 ASP A CA 1
ATOM 765 C C . ASP A 1 97 ? -6.320 9.721 13.016 1.00 90.56 97 ASP A C 1
ATOM 767 O O . ASP A 1 97 ? -7.227 10.344 12.470 1.00 90.56 97 ASP A O 1
ATOM 771 N N . VAL A 1 98 ? -5.628 10.249 14.021 1.00 86.44 98 VAL A N 1
ATOM 772 C CA . VAL A 1 98 ? -5.865 11.611 14.520 1.00 86.44 98 VAL A CA 1
ATOM 773 C C . VAL A 1 98 ? -5.015 12.598 13.738 1.00 86.44 98 VAL A C 1
ATOM 775 O O . VAL A 1 98 ? -3.790 12.444 13.695 1.00 86.44 98 VAL A O 1
ATOM 778 N N . LEU A 1 99 ? -5.624 13.649 13.176 1.00 80.94 99 LEU A N 1
ATOM 779 C CA . LEU A 1 99 ? -4.822 14.749 12.643 1.00 80.94 99 LEU A CA 1
ATOM 780 C C . LEU A 1 99 ? -4.201 15.506 13.817 1.00 80.94 99 LEU A C 1
ATOM 782 O O . LEU A 1 99 ? -4.883 16.204 14.563 1.00 80.94 99 LEU A O 1
ATOM 786 N N . ARG A 1 100 ? -2.889 15.365 13.995 1.00 68.25 100 ARG A N 1
ATOM 787 C CA . ARG A 1 100 ? -2.142 16.202 14.938 1.00 68.25 100 ARG A CA 1
ATOM 788 C C . ARG A 1 100 ? -1.750 17.495 14.232 1.00 68.25 100 ARG A C 1
ATOM 790 O O . ARG A 1 100 ? -1.409 17.467 13.054 1.00 68.25 100 ARG A O 1
ATOM 797 N N . THR A 1 101 ? -1.757 18.607 14.961 1.00 56.34 101 THR A N 1
ATOM 798 C CA . THR A 1 101 ? -1.613 20.001 14.486 1.00 56.34 101 THR A CA 1
ATOM 799 C C . THR A 1 101 ? -0.362 20.322 13.645 1.00 56.34 101 THR A C 1
ATOM 801 O O . THR A 1 101 ? -0.254 21.428 13.132 1.00 56.34 101 THR A O 1
ATOM 804 N N . ASN A 1 102 ? 0.540 19.358 13.425 1.00 59.88 102 ASN A N 1
ATOM 805 C CA . ASN A 1 102 ? 1.755 19.486 12.610 1.00 59.88 102 ASN A CA 1
ATOM 806 C C . ASN A 1 102 ? 1.777 18.569 11.366 1.00 59.88 102 ASN A C 1
ATOM 808 O O . ASN A 1 102 ? 2.843 18.335 10.795 1.00 59.88 102 ASN A O 1
ATOM 812 N N . TYR A 1 103 ? 0.644 17.996 10.955 1.00 59.31 103 TYR A N 1
ATOM 813 C CA . TYR A 1 103 ? 0.613 17.050 9.838 1.00 59.31 103 TYR A CA 1
ATOM 814 C C . TYR A 1 103 ? 0.606 17.777 8.476 1.00 59.31 103 TYR A C 1
ATOM 816 O O . TYR A 1 103 ? -0.442 18.151 7.968 1.00 59.31 103 TYR A O 1
ATOM 824 N N . GLN A 1 104 ? 1.796 17.995 7.899 1.00 57.09 104 GLN A N 1
ATOM 825 C CA . GLN A 1 104 ? 2.023 18.680 6.610 1.00 57.09 104 GLN A CA 1
ATOM 826 C C . GLN A 1 104 ? 2.120 17.700 5.421 1.00 57.09 104 GLN A C 1
ATOM 828 O O . GLN A 1 104 ? 3.128 17.657 4.701 1.00 57.09 104 GLN A O 1
ATOM 833 N N . PHE A 1 105 ? 1.093 16.878 5.216 1.00 60.97 105 PHE A N 1
ATOM 834 C CA . PHE A 1 105 ? 1.061 15.895 4.124 1.00 60.97 105 PHE A CA 1
ATOM 835 C C . PHE A 1 105 ? -0.133 16.083 3.188 1.00 60.97 105 PHE A C 1
ATOM 837 O O . PHE A 1 105 ? -0.641 15.127 2.626 1.00 60.97 105 PHE A O 1
ATOM 844 N N . ASP A 1 106 ? -0.525 17.326 2.915 1.00 66.56 106 ASP A N 1
ATOM 845 C CA . ASP A 1 106 ? -1.620 17.669 1.988 1.00 66.56 106 ASP A CA 1
ATOM 846 C C . ASP A 1 106 ? -1.411 17.111 0.560 1.00 66.56 106 ASP A C 1
ATOM 848 O O . ASP A 1 106 ? -2.327 17.066 -0.257 1.00 66.56 106 ASP A O 1
ATOM 852 N N . TRP A 1 107 ? -0.177 16.706 0.247 1.00 73.06 107 TRP A N 1
ATOM 853 C CA . TRP A 1 107 ? 0.265 16.177 -1.041 1.00 73.06 107 TRP A CA 1
ATOM 854 C C . TRP A 1 107 ? 0.346 14.641 -1.092 1.00 73.06 107 TRP A C 1
ATOM 856 O O . TRP A 1 107 ? 0.563 14.098 -2.177 1.00 73.06 107 TRP A O 1
ATOM 866 N N . GLU A 1 108 ? 0.217 13.951 0.043 1.00 85.31 108 GLU A N 1
ATOM 867 C CA . GLU A 1 108 ? 0.267 12.491 0.161 1.00 85.31 108 GLU A CA 1
ATOM 868 C C . GLU A 1 108 ? -1.023 11.992 0.805 1.00 85.31 108 GLU A C 1
ATOM 870 O O . GLU A 1 108 ? -1.422 12.438 1.877 1.00 85.31 108 GLU A O 1
ATOM 875 N N . ARG A 1 109 ? -1.669 11.020 0.166 1.00 88.62 109 ARG A N 1
ATOM 876 C CA . ARG A 1 109 ? -2.784 10.304 0.768 1.00 88.62 109 ARG A CA 1
ATOM 877 C C . ARG A 1 109 ? -2.299 8.946 1.240 1.00 88.62 109 ARG A C 1
ATOM 879 O O . ARG A 1 109 ? -1.875 8.111 0.446 1.00 88.62 109 ARG A O 1
ATOM 886 N N . GLU A 1 110 ? -2.383 8.714 2.540 1.00 91.19 110 GLU A N 1
ATOM 887 C CA . GLU A 1 110 ? -2.046 7.420 3.118 1.00 91.19 110 GLU A CA 1
ATOM 888 C C . GLU A 1 110 ? -3.165 6.395 2.869 1.00 91.19 110 GLU A C 1
ATOM 890 O O . GLU A 1 110 ? -4.353 6.701 2.965 1.00 91.19 110 GLU A O 1
ATOM 895 N N . TRP A 1 111 ? -2.770 5.161 2.569 1.00 94.88 111 TRP A N 1
ATOM 896 C CA . TRP A 1 111 ? -3.639 4.001 2.378 1.00 94.88 111 TRP A CA 1
ATOM 897 C C . TRP A 1 111 ? -3.220 2.867 3.312 1.00 94.88 111 TRP A C 1
ATOM 899 O O . TRP A 1 111 ? -2.066 2.792 3.756 1.00 94.88 111 TRP A O 1
ATOM 909 N N . ARG A 1 112 ? -4.161 1.983 3.633 1.00 95.25 112 ARG A N 1
ATOM 910 C CA . ARG A 1 112 ? -3.963 0.851 4.540 1.00 95.25 112 ARG A CA 1
ATOM 911 C C . ARG A 1 112 ? -4.543 -0.424 3.960 1.00 95.25 112 ARG A C 1
ATOM 913 O O . ARG A 1 112 ? -5.561 -0.381 3.280 1.00 95.25 112 ARG A O 1
ATOM 920 N N . VAL A 1 113 ? -3.901 -1.545 4.268 1.00 97.00 113 VAL A N 1
ATOM 921 C CA . VAL A 1 113 ? -4.448 -2.894 4.081 1.00 97.00 113 VAL A CA 1
ATOM 922 C C . VAL A 1 113 ? -4.276 -3.640 5.407 1.00 97.00 113 VAL A C 1
ATOM 924 O O . VAL A 1 113 ? -3.131 -3.833 5.820 1.00 97.00 113 VAL A O 1
ATOM 927 N N . PRO A 1 114 ? -5.352 -4.014 6.123 1.00 95.94 114 PRO A N 1
ATOM 928 C CA . PRO A 1 114 ? -5.285 -4.529 7.496 1.00 95.94 114 PRO A CA 1
ATOM 929 C C . PRO A 1 114 ? -4.912 -6.022 7.581 1.00 95.94 114 PRO A C 1
ATOM 931 O O . PRO A 1 114 ? -5.481 -6.775 8.367 1.00 95.94 114 PRO A O 1
ATOM 934 N N . HIS A 1 115 ? -3.975 -6.453 6.738 1.00 95.44 115 HIS A N 1
ATOM 935 C CA . HIS A 1 115 ? -3.391 -7.793 6.677 1.00 95.44 115 HIS A CA 1
ATOM 936 C C . HIS A 1 115 ? -2.230 -7.799 5.673 1.00 95.44 115 HIS A C 1
ATOM 938 O O . HIS A 1 115 ? -1.968 -6.802 4.995 1.00 95.44 115 HIS A O 1
ATOM 944 N N . ASN A 1 116 ? -1.536 -8.932 5.557 1.00 96.00 116 ASN A N 1
ATOM 945 C CA . ASN A 1 116 ? -0.510 -9.118 4.535 1.00 96.00 116 ASN A CA 1
ATOM 946 C C . ASN A 1 116 ? -1.119 -8.948 3.135 1.00 96.00 116 ASN A C 1
ATOM 948 O O . ASN A 1 116 ? -2.214 -9.447 2.860 1.00 96.00 116 ASN A O 1
ATOM 952 N N . ILE A 1 117 ? -0.404 -8.272 2.240 1.00 95.31 117 ILE A N 1
ATOM 953 C CA . ILE A 1 117 ? -0.779 -8.174 0.829 1.00 95.31 117 ILE A CA 1
ATOM 954 C C . ILE A 1 117 ? -0.132 -9.344 0.111 1.00 95.31 117 ILE A C 1
ATOM 956 O O . ILE A 1 117 ? 1.086 -9.363 -0.022 1.00 95.31 117 ILE A O 1
ATOM 960 N N . LYS A 1 118 ? -0.935 -10.290 -0.371 1.00 93.38 118 LYS A N 1
ATOM 961 C CA . LYS A 1 118 ? -0.486 -11.328 -1.304 1.00 93.38 118 LYS A CA 1
ATOM 962 C C . LYS A 1 118 ? -0.863 -10.910 -2.714 1.00 93.38 118 LYS A C 1
ATOM 964 O O . LYS A 1 118 ? -1.994 -10.483 -2.936 1.00 93.38 118 LYS A O 1
ATOM 969 N N . PHE A 1 119 ? 0.072 -11.005 -3.646 1.00 92.12 119 PHE A N 1
ATOM 970 C CA . PHE A 1 119 ? -0.121 -10.510 -4.999 1.00 92.12 119 PHE A CA 1
ATOM 971 C C . PHE A 1 119 ? 0.617 -11.368 -6.026 1.00 92.12 119 PHE A C 1
ATOM 973 O O . PHE A 1 119 ? 1.725 -11.848 -5.792 1.00 92.12 119 PHE A O 1
ATOM 980 N N . ASP A 1 120 ? -0.014 -11.529 -7.185 1.00 89.56 120 ASP A N 1
ATOM 981 C CA . ASP A 1 120 ? 0.648 -12.004 -8.397 1.00 89.56 120 ASP A CA 1
ATOM 982 C C . ASP A 1 120 ? 1.454 -10.845 -9.010 1.00 89.56 120 ASP A C 1
ATOM 984 O O . ASP A 1 120 ? 1.009 -9.696 -8.907 1.00 89.56 120 ASP A O 1
ATOM 988 N N . PRO A 1 121 ? 2.605 -11.074 -9.665 1.00 88.06 121 PRO A N 1
ATOM 989 C CA . PRO A 1 121 ? 3.345 -9.988 -10.308 1.00 88.06 121 PRO A CA 1
ATOM 990 C C . PRO A 1 121 ? 2.540 -9.173 -11.310 1.00 88.06 121 PRO A C 1
ATOM 992 O O . PRO A 1 121 ? 2.808 -7.987 -11.449 1.00 88.06 121 PRO A O 1
ATOM 995 N N . LYS A 1 122 ? 1.513 -9.749 -11.947 1.00 89.94 122 LYS A N 1
ATOM 996 C CA . LYS A 1 122 ? 0.610 -9.012 -12.845 1.00 89.94 122 LYS A CA 1
ATOM 997 C C . LYS A 1 122 ? -0.215 -7.939 -12.134 1.00 89.94 122 LYS A C 1
ATOM 999 O O . LYS A 1 122 ? -0.746 -7.052 -12.792 1.00 89.94 122 LYS A O 1
ATOM 1004 N N . ALA A 1 123 ? -0.354 -8.016 -10.810 1.00 92.56 123 ALA A N 1
ATOM 1005 C CA . ALA A 1 123 ? -0.992 -6.965 -10.023 1.00 92.56 123 ALA A CA 1
ATOM 1006 C C . ALA A 1 123 ? -0.065 -5.757 -9.801 1.00 92.56 123 ALA A C 1
ATOM 1008 O O . ALA A 1 123 ? -0.546 -4.676 -9.456 1.00 92.56 123 ALA A O 1
ATOM 1009 N N . VAL A 1 124 ? 1.250 -5.919 -9.991 1.00 93.56 124 VAL A N 1
ATOM 1010 C CA . VAL A 1 124 ? 2.218 -4.829 -9.856 1.00 93.56 124 VAL A CA 1
ATOM 1011 C C . VAL A 1 124 ? 2.148 -3.942 -11.090 1.00 93.56 124 VAL A C 1
ATOM 1013 O O . VAL A 1 124 ? 2.420 -4.368 -12.206 1.00 93.56 124 VAL A O 1
ATOM 1016 N N . SER A 1 125 ? 1.784 -2.681 -10.878 1.00 93.81 125 SER A N 1
ATOM 1017 C CA . SER A 1 125 ? 1.651 -1.692 -11.951 1.00 93.81 125 SER A CA 1
ATOM 1018 C C . SER A 1 125 ? 2.985 -1.066 -12.339 1.00 93.81 125 SER A C 1
ATOM 1020 O O . SER A 1 125 ? 3.140 -0.630 -13.472 1.00 93.81 125 SER A O 1
ATOM 1022 N N . PHE A 1 126 ? 3.932 -0.987 -11.403 1.00 93.50 126 PHE A N 1
ATOM 1023 C CA . PHE A 1 126 ? 5.300 -0.544 -11.662 1.00 93.50 126 PHE A CA 1
ATOM 1024 C C . PHE A 1 126 ? 6.240 -0.959 -10.529 1.00 93.50 126 PHE A C 1
ATOM 1026 O O . PHE A 1 126 ? 5.811 -1.130 -9.382 1.00 93.50 126 PHE A O 1
ATOM 1033 N N . VAL A 1 127 ? 7.536 -1.021 -10.829 1.00 93.38 127 VAL A N 1
ATOM 1034 C CA . VAL A 1 127 ? 8.600 -1.071 -9.816 1.00 93.38 127 VAL A CA 1
ATOM 1035 C C . VAL A 1 127 ? 9.340 0.261 -9.813 1.00 93.38 127 VAL A C 1
ATOM 1037 O O . VAL A 1 127 ? 9.744 0.773 -10.856 1.00 93.38 127 VAL A O 1
ATOM 1040 N N . LEU A 1 128 ? 9.508 0.833 -8.625 1.00 92.62 128 LEU A N 1
ATOM 1041 C CA . LEU A 1 128 ? 10.321 2.018 -8.391 1.00 92.62 128 LEU A CA 1
ATOM 1042 C C . LEU A 1 128 ? 11.724 1.573 -7.976 1.00 92.62 128 LEU A C 1
ATOM 1044 O O . LEU A 1 128 ? 11.864 0.896 -6.957 1.00 92.62 128 LEU A O 1
ATOM 1048 N N . LEU A 1 129 ? 12.739 1.959 -8.744 1.00 93.69 129 LEU A N 1
ATOM 1049 C CA . LEU A 1 129 ? 14.155 1.728 -8.450 1.00 93.69 129 LEU A CA 1
ATOM 1050 C C . LEU A 1 129 ? 15.042 2.686 -9.277 1.00 93.69 129 LEU A C 1
ATOM 1052 O O . LEU A 1 129 ? 14.573 3.224 -10.286 1.00 93.69 129 LEU A O 1
ATOM 1056 N N . PRO A 1 130 ? 16.302 2.936 -8.874 1.00 94.44 130 PRO A N 1
ATOM 1057 C CA . PRO A 1 130 ? 17.228 3.764 -9.651 1.00 94.44 130 PRO A CA 1
ATOM 1058 C C . PRO A 1 130 ? 17.399 3.261 -11.096 1.00 94.44 130 PRO A C 1
ATOM 1060 O O . PRO A 1 130 ? 17.566 2.066 -11.311 1.00 94.44 130 PRO A O 1
ATOM 1063 N N . GLU A 1 131 ? 17.366 4.165 -12.082 1.00 95.50 131 GLU A N 1
ATOM 1064 C CA . GLU A 1 131 ? 17.516 3.856 -13.519 1.00 95.50 131 GLU A CA 1
ATOM 1065 C C . GLU A 1 131 ? 18.767 3.031 -13.841 1.00 95.50 131 GLU A C 1
ATOM 1067 O O . GLU A 1 131 ? 18.714 2.106 -14.643 1.00 95.50 131 GLU A O 1
ATOM 1072 N N . ASP A 1 132 ? 19.874 3.314 -13.163 1.00 96.69 132 ASP A N 1
ATOM 1073 C CA . ASP A 1 132 ? 21.137 2.588 -13.288 1.00 96.69 132 ASP A CA 1
ATOM 1074 C C . ASP A 1 132 ? 21.060 1.117 -12.833 1.00 96.69 132 ASP A C 1
ATOM 1076 O O . ASP A 1 132 ? 21.957 0.332 -13.130 1.00 96.69 132 ASP A O 1
ATOM 1080 N N . GLU A 1 133 ? 19.972 0.715 -12.173 1.00 95.69 133 GLU A N 1
ATOM 1081 C CA . GLU A 1 133 ? 19.709 -0.663 -11.752 1.00 95.69 133 GLU A CA 1
ATOM 1082 C C . GLU A 1 133 ? 18.670 -1.380 -12.635 1.00 95.69 133 GLU A C 1
ATOM 1084 O O . GLU A 1 133 ? 18.426 -2.571 -12.434 1.00 95.69 133 GLU A O 1
ATOM 1089 N N . HIS A 1 134 ? 18.058 -0.702 -13.618 1.00 95.19 134 HIS A N 1
ATOM 1090 C CA . HIS A 1 134 ? 16.947 -1.256 -14.416 1.00 95.19 134 HIS A CA 1
ATOM 1091 C C . HIS A 1 134 ? 17.354 -2.498 -15.213 1.00 95.19 134 HIS A C 1
ATOM 1093 O O . HIS A 1 134 ? 16.665 -3.521 -15.152 1.00 95.19 134 HIS A O 1
ATOM 1099 N N . ASP A 1 135 ? 18.489 -2.441 -15.911 1.00 95.56 135 ASP A N 1
ATOM 1100 C CA . ASP A 1 135 ? 18.979 -3.555 -16.733 1.00 95.56 135 ASP A CA 1
ATOM 1101 C C . ASP A 1 135 ? 19.359 -4.763 -15.871 1.00 95.56 135 ASP A C 1
ATOM 1103 O O . ASP A 1 135 ? 19.008 -5.903 -16.183 1.00 95.56 135 ASP A O 1
ATOM 1107 N N . VAL A 1 136 ? 20.033 -4.511 -14.743 1.00 94.31 136 VAL A N 1
ATOM 1108 C CA . VAL A 1 136 ? 20.457 -5.557 -13.803 1.00 94.31 136 VAL A CA 1
ATOM 1109 C C . VAL A 1 136 ? 19.242 -6.226 -13.166 1.00 94.31 136 VAL A C 1
ATOM 1111 O O . VAL A 1 136 ? 19.185 -7.455 -13.098 1.00 94.31 136 VAL A O 1
ATOM 1114 N N . PHE A 1 137 ? 18.251 -5.441 -12.736 1.00 91.75 137 PHE A N 1
ATOM 1115 C CA . PHE A 1 137 ? 17.005 -5.957 -12.175 1.00 91.75 137 PHE A CA 1
ATOM 1116 C C . PHE A 1 137 ? 16.236 -6.803 -13.195 1.00 91.75 137 PHE A C 1
ATOM 1118 O O . PHE A 1 137 ? 15.832 -7.923 -12.885 1.00 91.75 137 PHE A O 1
ATOM 1125 N N . SER A 1 138 ? 16.107 -6.316 -14.430 1.00 91.56 138 SER A N 1
ATOM 1126 C CA . SER A 1 138 ? 15.419 -7.035 -15.508 1.00 91.56 138 SER A CA 1
ATOM 1127 C C . SER A 1 138 ? 16.110 -8.360 -15.829 1.00 91.56 138 SER A C 1
ATOM 1129 O O . SER A 1 138 ? 15.466 -9.411 -15.848 1.00 91.56 138 SER A O 1
ATOM 1131 N N . ALA A 1 139 ? 17.435 -8.343 -16.005 1.00 92.38 139 ALA A N 1
ATOM 1132 C CA . ALA A 1 139 ? 18.222 -9.549 -16.251 1.00 92.38 139 ALA A CA 1
ATOM 1133 C C . ALA A 1 139 ? 18.110 -10.554 -15.092 1.00 92.38 139 ALA A C 1
ATOM 1135 O O . ALA A 1 139 ? 17.970 -11.757 -15.325 1.00 92.38 139 ALA A O 1
ATOM 1136 N N . TYR A 1 140 ? 18.115 -10.067 -13.847 1.00 90.38 140 TYR A N 1
ATOM 1137 C CA . TYR A 1 140 ? 17.909 -10.898 -12.665 1.00 90.38 140 TYR A CA 1
ATOM 1138 C C . TYR A 1 140 ? 16.526 -11.560 -12.671 1.00 90.38 140 TYR A C 1
ATOM 1140 O O . TYR A 1 140 ? 16.440 -12.775 -12.495 1.00 90.38 140 TYR A O 1
ATOM 1148 N N . CYS A 1 141 ? 15.455 -10.801 -12.928 1.00 88.44 141 CYS A N 1
ATOM 1149 C CA . CYS A 1 141 ? 14.094 -11.331 -13.000 1.00 88.44 141 CYS A CA 1
ATOM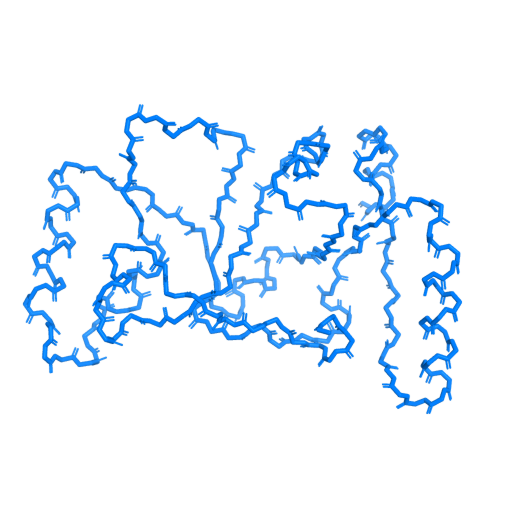 1150 C C . CYS A 1 141 ? 13.937 -12.384 -14.102 1.00 88.44 141 CYS A C 1
ATOM 1152 O O . CYS A 1 141 ? 13.361 -13.440 -13.846 1.00 88.44 141 CYS A O 1
ATOM 1154 N N . ILE A 1 142 ? 14.483 -12.138 -15.297 1.00 90.62 142 ILE A N 1
ATOM 1155 C CA . ILE A 1 142 ? 14.450 -13.093 -16.417 1.00 90.62 142 ILE A CA 1
ATOM 1156 C C . ILE A 1 142 ? 15.181 -14.383 -16.042 1.00 90.62 142 ILE A C 1
ATOM 1158 O O . ILE A 1 142 ? 14.633 -15.474 -16.200 1.00 90.62 142 ILE A O 1
ATOM 1162 N N . SER A 1 143 ? 16.402 -14.261 -15.516 1.00 90.81 143 SER A N 1
ATOM 1163 C CA . SER A 1 143 ? 17.224 -15.407 -15.119 1.00 90.81 143 SER A CA 1
ATOM 1164 C C . SER A 1 143 ? 16.518 -16.261 -14.062 1.00 90.81 143 SER A C 1
ATOM 1166 O O . SER A 1 143 ? 16.304 -17.459 -14.244 1.00 90.81 143 SER A O 1
ATOM 1168 N N . LYS A 1 144 ? 16.042 -15.627 -12.988 1.00 88.19 144 LYS A N 1
ATOM 1169 C CA . LYS A 1 144 ? 15.373 -16.318 -11.883 1.00 88.19 144 LYS A CA 1
ATOM 1170 C C . LYS A 1 144 ? 14.019 -16.906 -12.273 1.00 88.19 144 LYS A C 1
ATOM 1172 O O . LYS A 1 144 ? 13.628 -17.931 -11.707 1.00 88.19 144 LYS A O 1
ATOM 1177 N N . HIS A 1 145 ? 13.325 -16.295 -13.232 1.00 88.00 145 HIS A N 1
ATOM 1178 C CA . HIS A 1 145 ? 12.113 -16.852 -13.821 1.00 88.00 145 HIS A CA 1
ATOM 1179 C C . HIS A 1 145 ? 12.393 -18.100 -14.660 1.00 88.00 145 HIS A C 1
ATOM 1181 O O . HIS A 1 145 ? 11.699 -19.101 -14.496 1.00 88.00 145 HIS A O 1
ATOM 1187 N N . ALA A 1 146 ? 13.440 -18.083 -15.492 1.00 89.50 146 ALA A N 1
ATOM 1188 C CA . ALA A 1 146 ? 13.865 -19.251 -16.265 1.00 89.50 146 ALA A CA 1
ATOM 1189 C C . ALA A 1 146 ? 14.286 -20.428 -15.364 1.00 89.50 146 ALA A C 1
ATOM 1191 O O . ALA A 1 146 ? 14.044 -21.584 -15.700 1.00 89.50 146 ALA A O 1
ATOM 1192 N N . GLU A 1 147 ? 14.856 -20.137 -14.191 1.00 91.19 147 GLU A N 1
ATOM 1193 C CA . GLU A 1 147 ? 15.161 -21.128 -13.148 1.00 91.19 147 GLU A CA 1
ATOM 1194 C C . GLU A 1 147 ? 13.913 -21.644 -12.396 1.00 91.19 147 GLU A C 1
ATOM 1196 O O . GLU A 1 147 ? 14.026 -22.545 -11.567 1.00 91.19 147 GLU A O 1
ATOM 1201 N N . GLY A 1 148 ? 12.729 -21.063 -12.622 1.00 84.56 148 GLY A N 1
ATOM 1202 C CA . GLY A 1 148 ? 11.499 -21.391 -11.889 1.00 84.56 148 GLY A CA 1
ATOM 1203 C C . GLY A 1 148 ? 11.490 -20.921 -10.428 1.00 84.56 148 GLY A C 1
ATOM 1204 O O . GLY A 1 148 ? 10.643 -21.346 -9.646 1.00 84.56 148 GLY A O 1
ATOM 1205 N N . SER A 1 149 ? 12.433 -20.056 -10.043 1.00 81.44 149 SER A N 1
ATOM 1206 C CA . SER A 1 149 ? 12.647 -19.625 -8.653 1.00 81.44 149 SER A CA 1
ATOM 1207 C C . SER A 1 149 ? 11.876 -18.359 -8.271 1.00 81.44 149 SER A C 1
ATOM 1209 O O . SER A 1 149 ? 11.683 -18.090 -7.086 1.00 81.44 149 SER A O 1
ATOM 1211 N N . MET A 1 150 ? 11.424 -17.580 -9.259 1.00 78.12 150 MET A N 1
ATOM 1212 C CA . MET A 1 150 ? 10.571 -16.417 -9.034 1.00 78.12 150 MET A CA 1
ATOM 1213 C C . MET A 1 150 ? 9.651 -16.154 -10.233 1.00 78.12 150 MET A C 1
ATOM 1215 O O . MET A 1 150 ? 9.953 -16.564 -11.357 1.00 78.12 150 MET A O 1
ATOM 1219 N N . PRO A 1 151 ? 8.533 -15.451 -10.034 1.00 78.56 151 PRO A N 1
ATOM 1220 C CA . PRO A 1 151 ? 7.676 -15.077 -11.143 1.00 78.56 151 PRO A CA 1
ATOM 1221 C C . PRO A 1 151 ? 8.231 -13.832 -11.870 1.00 78.56 151 PRO A C 1
ATOM 1223 O O . PRO A 1 151 ? 8.969 -13.031 -11.289 1.00 78.56 151 PRO A O 1
ATOM 1226 N N . LEU A 1 152 ? 7.911 -13.690 -13.161 1.00 84.12 152 LEU A N 1
ATOM 1227 C CA . LEU A 1 152 ? 8.398 -12.585 -13.989 1.00 84.12 152 LEU A CA 1
ATOM 1228 C C . LEU A 1 152 ? 7.615 -11.300 -13.687 1.00 84.12 152 LEU A C 1
ATOM 1230 O O . LEU A 1 152 ? 6.391 -11.275 -13.800 1.00 84.12 152 LEU A O 1
ATOM 1234 N N . TYR A 1 153 ? 8.331 -10.233 -13.339 1.00 84.50 153 TYR A N 1
ATOM 1235 C CA . TYR A 1 153 ? 7.771 -8.889 -13.193 1.00 84.50 153 TYR A CA 1
ATOM 1236 C C . TYR A 1 153 ? 7.843 -8.162 -14.533 1.00 84.50 153 TYR A C 1
ATOM 1238 O O . TYR A 1 153 ? 8.788 -7.426 -14.800 1.00 84.50 153 TYR A O 1
ATOM 1246 N N . ASP A 1 154 ? 6.847 -8.407 -15.380 1.00 86.06 154 ASP A N 1
ATOM 1247 C CA . ASP A 1 154 ? 6.689 -7.730 -16.669 1.00 86.06 154 ASP A CA 1
ATOM 1248 C C . ASP A 1 154 ? 5.857 -6.452 -16.496 1.00 86.06 154 ASP A C 1
ATOM 1250 O O . ASP A 1 154 ? 4.690 -6.369 -16.876 1.00 86.06 154 ASP A O 1
ATOM 1254 N N . CYS A 1 155 ? 6.434 -5.477 -15.797 1.00 91.31 155 CYS A N 1
ATOM 1255 C CA . CYS A 1 155 ? 5.812 -4.181 -15.552 1.00 91.31 155 CYS A CA 1
ATOM 1256 C C . CYS A 1 155 ? 6.836 -3.053 -15.724 1.00 91.31 155 CYS A C 1
ATOM 1258 O O . CYS A 1 155 ? 8.039 -3.288 -15.568 1.00 91.31 155 CYS A O 1
ATOM 1260 N N . PRO A 1 156 ? 6.389 -1.813 -15.985 1.00 95.00 156 PRO A N 1
ATOM 1261 C CA . PRO A 1 156 ? 7.294 -0.687 -16.139 1.00 95.00 156 PRO A CA 1
ATOM 1262 C C . PRO A 1 156 ? 8.212 -0.471 -14.928 1.00 95.00 156 PRO A C 1
ATOM 1264 O O . PRO A 1 156 ? 7.774 -0.477 -13.772 1.00 95.00 156 PRO A O 1
ATOM 1267 N N . LEU A 1 157 ? 9.490 -0.221 -15.212 1.00 95.19 157 LEU A N 1
ATOM 1268 C CA . LEU A 1 157 ? 10.473 0.240 -14.239 1.00 95.19 157 LEU A CA 1
ATOM 1269 C C . LEU A 1 157 ? 10.543 1.764 -14.303 1.00 95.19 157 LEU A C 1
ATOM 1271 O O . LEU A 1 157 ? 10.702 2.343 -15.379 1.00 95.19 157 LEU A O 1
ATOM 1275 N N . ILE A 1 158 ? 10.413 2.423 -13.156 1.00 94.75 158 ILE A N 1
ATOM 1276 C CA . ILE A 1 158 ? 10.458 3.882 -13.068 1.00 94.75 158 ILE A CA 1
ATOM 1277 C C . ILE A 1 158 ? 11.478 4.330 -12.032 1.00 94.75 158 ILE A C 1
ATOM 1279 O O . ILE A 1 158 ? 11.744 3.639 -11.050 1.00 94.75 158 ILE A O 1
ATOM 1283 N N . ASP A 1 159 ? 12.002 5.534 -12.227 1.00 93.25 159 ASP A N 1
ATOM 1284 C CA . ASP A 1 159 ? 12.892 6.194 -11.281 1.00 93.25 159 ASP A CA 1
ATOM 1285 C C . ASP A 1 159 ? 12.249 7.491 -10.773 1.00 93.25 159 ASP A C 1
ATOM 1287 O O . ASP A 1 159 ? 11.760 8.316 -11.546 1.00 93.25 159 ASP A O 1
ATOM 1291 N N . HIS A 1 160 ? 12.297 7.710 -9.459 1.00 90.44 160 HIS A N 1
ATOM 1292 C CA . HIS A 1 160 ? 11.838 8.942 -8.813 1.00 90.44 160 HIS A CA 1
ATOM 1293 C C . HIS A 1 160 ? 12.553 10.212 -9.315 1.00 90.44 160 HIS A C 1
ATOM 1295 O O . HIS A 1 160 ? 12.064 11.316 -9.069 1.00 90.44 160 HIS A O 1
ATOM 1301 N N . ARG A 1 161 ? 13.723 10.076 -9.959 1.00 89.88 161 ARG A N 1
ATOM 1302 C CA . ARG A 1 161 ? 14.497 11.172 -10.568 1.00 89.88 161 ARG A CA 1
ATOM 1303 C C . ARG A 1 161 ? 13.951 11.605 -11.928 1.00 89.88 161 ARG A C 1
ATOM 1305 O O . ARG A 1 161 ? 14.330 12.670 -12.412 1.00 89.88 161 ARG A O 1
ATOM 1312 N N . TRP A 1 162 ? 13.108 10.795 -12.566 1.00 92.25 162 TRP A N 1
ATOM 1313 C CA . TRP A 1 162 ? 12.619 11.097 -13.904 1.00 92.25 162 TRP A CA 1
ATOM 1314 C C . TRP A 1 162 ? 11.666 12.297 -13.916 1.00 92.25 162 TRP A C 1
ATOM 1316 O O . TRP A 1 162 ? 10.863 12.474 -12.996 1.00 92.25 162 TRP A O 1
ATOM 1326 N N . PRO A 1 163 ? 11.692 13.112 -14.986 1.00 91.75 163 PRO A N 1
ATOM 1327 C CA . PRO A 1 163 ? 10.662 14.113 -15.212 1.00 91.75 163 PRO A CA 1
ATOM 1328 C C . PRO A 1 163 ? 9.273 13.469 -15.275 1.00 91.75 163 PRO A C 1
ATOM 1330 O O . PRO A 1 163 ? 9.109 12.386 -15.840 1.00 91.75 163 PRO A O 1
ATOM 1333 N N . LYS A 1 164 ? 8.256 14.181 -14.772 1.00 90.75 164 LYS A N 1
ATOM 1334 C CA . LYS A 1 164 ? 6.847 13.743 -14.761 1.00 90.75 164 LYS A CA 1
ATOM 1335 C C . LYS A 1 164 ? 6.395 13.160 -16.104 1.00 90.75 164 LYS A C 1
ATOM 1337 O O . LYS A 1 164 ? 5.725 12.134 -16.124 1.00 90.75 164 LYS A O 1
ATOM 1342 N N . GLU A 1 165 ? 6.754 13.813 -17.208 1.00 92.94 165 GLU A N 1
ATOM 1343 C CA . GLU A 1 165 ? 6.329 13.394 -18.547 1.00 92.94 165 GLU A CA 1
ATOM 1344 C C . GLU A 1 165 ? 6.916 12.046 -18.962 1.00 92.94 165 GLU A C 1
ATOM 1346 O O . GLU A 1 165 ? 6.201 11.235 -19.543 1.00 92.94 165 GLU A O 1
ATOM 1351 N N . ARG A 1 166 ? 8.171 11.762 -18.590 1.00 94.25 166 ARG A N 1
ATOM 1352 C CA . ARG A 1 166 ? 8.785 10.454 -18.840 1.00 94.25 166 ARG A CA 1
ATOM 1353 C C . ARG A 1 166 ? 8.050 9.367 -18.062 1.00 94.25 166 ARG A C 1
ATOM 1355 O O . ARG A 1 166 ? 7.665 8.370 -18.652 1.00 94.25 166 ARG A O 1
ATOM 1362 N N . ILE A 1 167 ? 7.781 9.597 -16.773 1.00 92.38 167 ILE A N 1
ATOM 1363 C CA . ILE A 1 167 ? 7.047 8.630 -15.940 1.00 92.38 167 ILE A CA 1
ATOM 1364 C C . ILE A 1 167 ? 5.643 8.385 -16.502 1.00 92.38 167 ILE A C 1
ATOM 1366 O O . ILE A 1 167 ? 5.227 7.239 -16.606 1.00 92.38 167 ILE A O 1
ATOM 1370 N N . ARG A 1 168 ? 4.930 9.441 -16.914 1.00 90.50 168 ARG A N 1
ATOM 1371 C CA . ARG A 1 168 ? 3.596 9.313 -17.514 1.00 90.50 168 ARG A CA 1
ATOM 1372 C C . ARG A 1 168 ? 3.620 8.438 -18.768 1.00 90.50 168 ARG A C 1
ATOM 1374 O O . ARG A 1 168 ? 2.846 7.503 -18.850 1.00 90.50 168 ARG A O 1
ATOM 1381 N N . VAL A 1 169 ? 4.524 8.710 -19.709 1.00 93.00 169 VAL A N 1
ATOM 1382 C CA . VAL A 1 169 ? 4.644 7.909 -20.941 1.00 93.00 169 VAL A CA 1
ATOM 1383 C C . VAL A 1 169 ? 4.998 6.453 -20.636 1.00 93.00 169 VAL A C 1
ATOM 1385 O O . VAL A 1 169 ? 4.480 5.553 -21.286 1.00 93.00 169 VAL A O 1
ATOM 1388 N N . THR A 1 170 ? 5.856 6.213 -19.643 1.00 93.31 170 THR A N 1
ATOM 1389 C CA . THR A 1 170 ? 6.256 4.861 -19.236 1.00 93.31 170 THR A CA 1
ATOM 1390 C C . THR A 1 170 ? 5.117 4.058 -18.599 1.00 93.31 170 THR A C 1
ATOM 1392 O O . THR A 1 170 ? 5.078 2.844 -18.771 1.00 93.31 170 THR A O 1
ATOM 1395 N N . LEU A 1 171 ? 4.207 4.703 -17.864 1.00 90.06 171 LEU A N 1
ATOM 1396 C CA . LEU A 1 171 ? 3.094 4.024 -17.189 1.00 90.06 171 LEU A CA 1
ATOM 1397 C C . LEU A 1 171 ? 1.860 3.802 -18.083 1.00 90.06 171 LEU A C 1
ATOM 1399 O O . LEU A 1 171 ? 1.005 3.000 -17.708 1.00 90.06 171 LEU A O 1
ATOM 1403 N N . GLY A 1 172 ? 1.788 4.464 -19.244 1.00 84.62 172 GLY A N 1
ATOM 1404 C CA . GLY A 1 172 ? 0.622 4.442 -20.141 1.00 84.62 172 GLY A CA 1
ATOM 1405 C C . GLY A 1 172 ? -0.518 5.340 -19.674 1.00 84.62 172 GLY A C 1
ATOM 1406 O O . GLY A 1 172 ? -1.660 5.062 -20.099 1.00 84.62 172 GLY A O 1
#